Protein AF-A0A097PLH7-F1 (afdb_monomer_lite)

pLDDT: mean 79.83, std 9.9, range [35.47, 91.81]

Structure (mmCIF, N/CA/C/O backbone):
data_AF-A0A097PLH7-F1
#
_entry.id   AF-A0A097PLH7-F1
#
loop_
_atom_site.group_PDB
_atom_site.id
_atom_site.type_symbol
_atom_site.label_atom_id
_atom_site.label_alt_id
_atom_site.label_comp_id
_atom_site.label_asym_id
_atom_site.label_entity_id
_atom_site.label_seq_id
_atom_site.pdbx_PDB_ins_code
_atom_site.Cartn_x
_atom_site.Cartn_y
_atom_site.Cartn_z
_atom_site.occupancy
_atom_site.B_iso_or_equiv
_atom_site.auth_seq_id
_atom_site.auth_comp_id
_atom_site.auth_asym_id
_atom_site.auth_atom_id
_atom_site.pdbx_PDB_model_num
ATOM 1 N N . ALA A 1 1 ? 12.087 38.439 -6.011 1.00 74.00 1 ALA A N 1
ATOM 2 C CA . ALA A 1 1 ? 11.030 38.073 -6.977 1.00 74.00 1 ALA A CA 1
ATOM 3 C C . ALA A 1 1 ? 10.831 36.563 -6.961 1.00 74.00 1 ALA A C 1
ATOM 5 O O . ALA A 1 1 ? 11.821 35.843 -6.818 1.00 74.00 1 ALA A O 1
ATOM 6 N N . LEU A 1 2 ? 9.582 36.093 -7.066 1.00 80.88 2 LEU A N 1
ATOM 7 C CA . LEU A 1 2 ? 9.291 34.656 -7.112 1.00 80.88 2 LEU A CA 1
ATOM 8 C C . LEU A 1 2 ? 9.989 34.038 -8.339 1.00 80.88 2 LEU A C 1
ATOM 10 O O . LEU A 1 2 ? 10.129 34.720 -9.357 1.00 80.88 2 LEU A O 1
ATOM 14 N N . PRO A 1 3 ? 10.441 32.776 -8.267 1.00 78.38 3 PRO A N 1
ATOM 15 C CA . PRO A 1 3 ? 11.146 32.111 -9.367 1.00 78.38 3 PRO A CA 1
ATOM 16 C C . PRO A 1 3 ? 10.359 32.113 -10.690 1.00 78.38 3 PRO A C 1
ATOM 18 O O . PRO A 1 3 ? 10.973 32.142 -11.750 1.00 78.38 3 PRO A O 1
ATOM 21 N N . LEU A 1 4 ? 9.027 32.182 -10.622 1.00 81.94 4 LEU A N 1
ATOM 22 C CA . LEU A 1 4 ? 8.120 32.314 -11.768 1.00 81.94 4 LEU A CA 1
ATOM 23 C C . LEU A 1 4 ? 8.214 33.654 -12.530 1.00 81.94 4 LEU A C 1
ATOM 25 O O . LEU A 1 4 ? 7.811 33.698 -13.685 1.00 81.94 4 LEU A O 1
ATOM 29 N N . PHE A 1 5 ? 8.750 34.725 -11.929 1.00 85.81 5 PHE A N 1
ATOM 30 C CA . PHE A 1 5 ? 8.857 36.066 -12.543 1.00 85.81 5 PHE A CA 1
ATOM 31 C C . PHE A 1 5 ? 10.294 36.442 -12.934 1.00 85.81 5 PHE A C 1
ATOM 33 O O . PHE A 1 5 ? 10.622 37.622 -13.042 1.00 85.81 5 PHE A O 1
ATOM 40 N N . ARG A 1 6 ? 11.192 35.462 -13.083 1.00 83.56 6 ARG A N 1
ATOM 41 C CA . ARG A 1 6 ? 12.526 35.712 -13.644 1.00 83.56 6 ARG A CA 1
ATOM 42 C C . ARG A 1 6 ? 12.459 35.725 -15.168 1.00 83.56 6 ARG A C 1
ATOM 44 O O . ARG A 1 6 ? 11.827 34.856 -15.764 1.00 83.56 6 ARG A O 1
ATOM 51 N N . ASP A 1 7 ? 13.169 36.672 -15.775 1.00 84.50 7 ASP A N 1
ATOM 52 C CA . ASP A 1 7 ? 13.310 36.749 -17.226 1.00 84.50 7 ASP A CA 1
ATOM 53 C C . ASP A 1 7 ? 13.912 35.456 -17.789 1.00 84.50 7 ASP A C 1
ATOM 55 O O . ASP A 1 7 ? 14.880 34.901 -17.256 1.00 84.50 7 ASP A O 1
ATOM 59 N N . GLN A 1 8 ? 13.328 34.970 -18.885 1.00 80.00 8 GLN A N 1
ATOM 60 C CA . GLN A 1 8 ? 13.790 33.760 -19.558 1.00 80.00 8 GLN A CA 1
ATOM 61 C C . GLN A 1 8 ? 15.208 33.978 -20.117 1.00 80.00 8 GLN A C 1
ATOM 63 O O . GLN A 1 8 ? 15.450 34.981 -20.795 1.00 80.00 8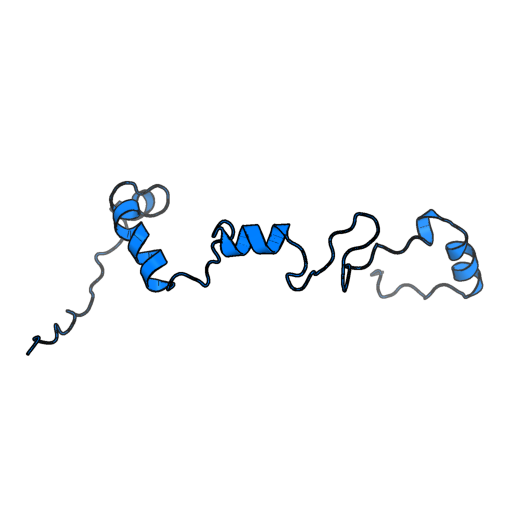 GLN A O 1
ATOM 68 N N . PRO A 1 9 ? 16.156 33.044 -19.909 1.00 82.50 9 PRO A N 1
ATOM 69 C CA . PRO A 1 9 ? 17.535 33.229 -20.348 1.00 82.50 9 PRO A CA 1
ATOM 70 C C . PRO A 1 9 ? 17.627 33.350 -21.873 1.00 82.50 9 PRO A C 1
ATOM 72 O O . PRO A 1 9 ? 16.889 32.695 -22.622 1.00 82.50 9 PRO A O 1
ATOM 75 N N . SER A 1 10 ? 18.579 34.154 -22.351 1.00 86.44 10 SER A N 1
ATOM 76 C CA . SER A 1 10 ? 18.805 34.365 -23.785 1.00 86.44 10 SER A CA 1
ATOM 77 C C . SER A 1 10 ? 19.326 33.097 -24.480 1.00 86.44 10 SER A C 1
ATOM 79 O O . SER A 1 10 ? 19.894 32.201 -23.846 1.00 86.44 10 SER A O 1
ATOM 81 N N . ARG A 1 11 ? 19.168 33.002 -25.811 1.00 83.44 11 ARG A N 1
ATOM 82 C CA . ARG A 1 11 ? 19.579 31.819 -26.602 1.00 83.44 11 ARG A CA 1
ATOM 83 C C . ARG A 1 11 ? 21.053 31.444 -26.382 1.00 83.44 11 ARG A C 1
ATOM 85 O O . ARG A 1 11 ? 21.373 30.263 -26.269 1.00 83.44 11 ARG A O 1
ATOM 92 N N . GLY A 1 12 ? 21.936 32.438 -26.256 1.00 85.56 12 GLY A N 1
ATOM 93 C CA . GLY A 1 12 ? 23.364 32.223 -25.997 1.00 85.56 12 GLY A CA 1
ATOM 94 C C . GLY A 1 12 ? 23.663 31.690 -24.592 1.00 85.56 12 GLY A C 1
ATOM 95 O O . GLY A 1 12 ? 24.550 30.855 -24.431 1.00 85.56 12 GLY A O 1
ATOM 96 N N . GLN A 1 13 ? 22.907 32.117 -23.575 1.00 83.94 13 GLN A N 1
ATOM 97 C CA . GLN A 1 13 ? 23.051 31.604 -22.208 1.00 83.94 13 GLN A CA 1
ATOM 98 C C . GLN A 1 13 ? 22.574 30.152 -22.098 1.00 83.94 13 GLN A C 1
ATOM 100 O O . GLN A 1 13 ? 23.250 29.344 -21.464 1.00 83.94 13 GLN A O 1
ATOM 105 N N . ARG A 1 14 ? 21.479 29.793 -22.786 1.00 83.31 14 ARG A N 1
ATOM 106 C CA . ARG A 1 14 ? 21.003 28.400 -22.860 1.00 83.31 14 ARG A CA 1
ATOM 107 C C . ARG A 1 14 ? 22.023 27.481 -23.530 1.00 83.31 14 ARG A C 1
ATOM 109 O O . ARG A 1 14 ? 22.293 26.394 -23.033 1.00 83.31 14 ARG A O 1
ATOM 116 N N . ALA A 1 15 ? 22.640 27.935 -24.622 1.00 85.25 15 ALA A N 1
ATOM 117 C CA . ALA A 1 15 ? 23.671 27.166 -25.318 1.00 85.25 15 ALA A CA 1
ATOM 118 C C . ALA A 1 15 ? 24.921 26.926 -24.454 1.00 85.25 15 ALA A C 1
ATOM 120 O O . ALA A 1 15 ? 25.572 25.897 -24.604 1.00 85.25 15 ALA A O 1
ATOM 121 N N . LYS A 1 16 ? 25.255 27.853 -23.545 1.00 87.12 16 LYS A N 1
ATOM 122 C CA . LYS A 1 16 ? 26.331 27.660 -22.562 1.00 87.12 16 LYS A CA 1
ATOM 123 C C . LYS A 1 16 ? 25.930 26.645 -21.492 1.00 87.12 16 LYS A C 1
ATOM 125 O O . LYS A 1 16 ? 26.683 25.714 -21.260 1.00 87.12 16 LYS A O 1
ATOM 130 N N . SER A 1 17 ? 24.725 26.750 -20.926 1.00 83.94 17 SER A N 1
ATOM 131 C CA . SER A 1 17 ? 24.266 25.806 -19.895 1.00 83.94 17 SER A CA 1
ATOM 132 C C . SER A 1 17 ? 24.088 24.368 -20.386 1.00 83.94 17 SER A C 1
ATOM 134 O O . SER A 1 17 ? 24.156 23.455 -19.576 1.00 83.94 17 SER A O 1
ATOM 136 N N . LEU A 1 18 ? 23.871 24.150 -21.689 1.00 84.00 18 LEU A N 1
ATOM 137 C CA . LEU A 1 18 ? 23.816 22.800 -22.268 1.00 84.00 18 LEU A CA 1
ATOM 138 C C . LEU A 1 18 ? 25.189 22.109 -22.328 1.00 84.00 18 LEU A C 1
ATOM 140 O O . LEU A 1 18 ? 25.241 20.889 -22.435 1.00 84.00 18 LEU A O 1
ATOM 144 N N . LYS A 1 19 ? 26.290 22.870 -22.264 1.00 86.88 19 LYS A N 1
ATOM 145 C CA . LYS A 1 19 ? 27.656 22.323 -22.291 1.00 86.88 19 LYS A CA 1
ATOM 146 C C . LYS A 1 19 ? 28.119 21.829 -20.922 1.00 86.88 19 LYS A C 1
ATOM 148 O O . LYS A 1 19 ? 29.029 21.010 -20.860 1.00 86.88 19 LYS A O 1
ATOM 153 N N . ASP A 1 20 ? 27.496 22.309 -19.849 1.00 89.38 20 ASP A N 1
ATOM 154 C CA . ASP A 1 20 ? 27.847 21.929 -18.485 1.00 89.38 20 ASP A CA 1
ATOM 155 C C . ASP A 1 20 ? 27.162 20.597 -18.134 1.00 89.38 20 ASP A C 1
ATOM 157 O O . ASP A 1 20 ? 25.931 20.561 -18.081 1.00 89.38 20 ASP A O 1
ATOM 161 N N . PRO A 1 21 ? 27.906 19.514 -17.843 1.00 87.69 21 PRO A N 1
ATOM 162 C CA . PRO A 1 21 ? 27.333 18.173 -17.682 1.00 87.69 21 PRO A CA 1
ATOM 163 C C . PRO A 1 21 ? 26.373 18.065 -16.491 1.00 87.69 21 PRO A C 1
ATOM 165 O O . PRO A 1 21 ? 25.420 17.301 -16.531 1.00 87.69 21 PRO A O 1
ATOM 168 N N . ILE A 1 22 ? 26.595 18.863 -15.445 1.00 86.75 22 ILE A N 1
ATOM 169 C CA . ILE A 1 22 ? 25.756 18.874 -14.238 1.00 86.75 22 ILE A CA 1
ATOM 170 C C . ILE A 1 22 ? 24.439 19.618 -14.491 1.00 86.75 22 ILE A C 1
ATOM 172 O O . ILE A 1 22 ? 23.390 19.228 -13.992 1.00 86.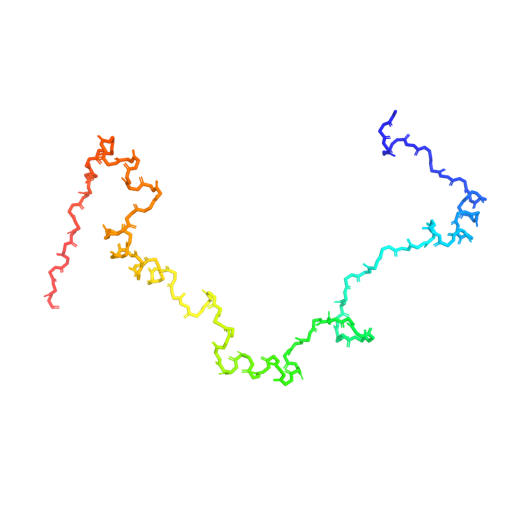75 22 ILE A O 1
ATOM 176 N N . LYS A 1 23 ? 24.480 20.712 -15.260 1.00 86.06 23 LYS A N 1
ATOM 177 C CA . LYS A 1 23 ? 23.316 21.580 -15.492 1.00 86.06 23 LYS A CA 1
ATOM 178 C C . LYS A 1 23 ? 22.444 21.093 -16.648 1.00 86.06 23 LYS A C 1
ATOM 180 O O . LYS A 1 23 ? 21.262 21.422 -16.693 1.00 86.06 23 LYS A O 1
ATOM 185 N N . SER A 1 24 ? 23.027 20.346 -17.582 1.00 85.94 24 SER A N 1
ATOM 186 C CA . SER A 1 24 ? 22.324 19.746 -18.715 1.00 85.94 24 SER A CA 1
ATOM 187 C C . SER A 1 24 ? 21.726 18.372 -18.404 1.00 85.94 24 SER A C 1
ATOM 189 O O . SER A 1 24 ? 20.905 17.894 -19.187 1.00 85.94 24 SER A O 1
ATOM 191 N N . GLN A 1 25 ? 22.085 17.754 -17.273 1.00 88.12 25 GLN A N 1
ATOM 192 C CA . GLN A 1 25 ? 21.515 16.480 -16.849 1.00 88.12 25 GLN A CA 1
ATOM 193 C C . GLN A 1 25 ? 20.028 16.647 -16.509 1.00 88.12 25 GLN A C 1
ATOM 195 O O . GLN A 1 25 ? 19.659 17.282 -15.520 1.00 88.12 25 GLN A O 1
ATOM 200 N N . SER A 1 26 ? 19.159 16.067 -17.337 1.00 83.62 26 SER A N 1
ATOM 201 C CA . SER A 1 26 ? 17.736 15.952 -17.026 1.00 83.62 26 SER A CA 1
ATOM 202 C C . SER A 1 26 ? 17.516 14.871 -15.968 1.00 83.62 26 SER A C 1
ATOM 204 O O . SER A 1 26 ? 18.193 13.841 -16.024 1.00 83.62 26 SER A O 1
ATOM 206 N N . PRO A 1 27 ? 16.560 15.052 -15.040 1.00 88.25 27 PRO A N 1
ATOM 207 C CA . PRO A 1 27 ? 16.168 13.979 -14.142 1.00 88.25 27 PRO A CA 1
ATOM 208 C C . PRO A 1 27 ? 15.663 12.786 -14.952 1.00 88.25 27 PRO A C 1
ATOM 210 O O . PRO A 1 27 ? 15.019 12.948 -15.993 1.00 88.25 27 PRO A O 1
ATOM 213 N N . ASP A 1 28 ? 15.958 11.590 -14.456 1.00 82.75 28 ASP A N 1
ATOM 214 C CA . ASP A 1 28 ? 15.522 10.365 -15.100 1.00 82.75 28 ASP A CA 1
ATOM 215 C C . ASP A 1 28 ? 13.995 10.296 -15.165 1.00 82.75 28 ASP A C 1
ATOM 217 O O . ASP A 1 28 ? 13.291 10.462 -14.167 1.00 82.75 28 ASP A O 1
ATOM 221 N N . LEU A 1 29 ? 13.489 9.998 -16.356 1.00 82.56 29 LEU A N 1
ATOM 222 C CA . LEU A 1 29 ? 12.062 9.835 -16.588 1.00 82.56 29 LEU A CA 1
ATOM 223 C C . LEU A 1 29 ? 11.557 8.531 -15.940 1.00 82.56 29 LEU A C 1
ATOM 225 O O . LEU A 1 29 ? 12.306 7.545 -15.843 1.00 82.56 29 LEU A O 1
ATOM 229 N N . PRO A 1 30 ? 10.278 8.485 -15.521 1.00 83.06 30 PRO A N 1
ATOM 230 C CA . PRO A 1 30 ? 9.660 7.235 -15.101 1.00 83.06 30 PRO A CA 1
ATOM 231 C C . PRO A 1 30 ? 9.695 6.232 -16.262 1.00 83.06 30 PRO A C 1
ATOM 233 O O . PRO A 1 30 ? 9.395 6.572 -17.408 1.00 83.06 30 PRO A O 1
ATOM 236 N N . VAL A 1 31 ? 10.086 4.988 -15.974 1.00 80.94 31 VAL A N 1
ATOM 237 C CA . VAL A 1 31 ? 10.209 3.943 -16.999 1.00 80.94 31 VAL A CA 1
ATOM 238 C C . VAL A 1 31 ? 8.815 3.522 -17.447 1.00 80.94 31 VAL A C 1
ATOM 240 O O . VAL A 1 31 ? 8.054 2.932 -16.682 1.00 80.94 31 VAL A O 1
ATOM 243 N N . THR A 1 32 ? 8.490 3.813 -18.702 1.00 76.06 32 THR A N 1
ATOM 244 C CA . THR A 1 32 ? 7.249 3.373 -19.339 1.00 76.06 32 THR A CA 1
ATOM 245 C C . THR A 1 32 ? 7.573 2.205 -20.272 1.00 76.06 32 THR A C 1
ATOM 247 O O . THR A 1 32 ? 8.402 2.325 -21.169 1.00 76.06 32 THR A O 1
ATOM 250 N N . GLY A 1 33 ? 6.966 1.040 -20.022 1.00 78.44 33 GLY A N 1
ATOM 251 C CA . GLY A 1 33 ? 7.229 -0.194 -20.775 1.00 78.44 33 GLY A CA 1
ATOM 252 C C . GLY A 1 33 ? 8.135 -1.210 -20.059 1.00 78.44 33 GLY A C 1
ATOM 253 O O . GLY A 1 33 ? 8.386 -1.075 -18.856 1.00 78.44 33 GLY A O 1
ATOM 254 N N . PRO A 1 34 ? 8.585 -2.264 -20.773 1.00 77.62 34 PRO A N 1
ATOM 255 C CA . PRO A 1 34 ? 9.422 -3.320 -20.211 1.00 77.62 34 PRO A CA 1
ATOM 256 C C . PRO A 1 34 ? 10.753 -2.748 -19.712 1.00 77.62 34 PRO A C 1
ATOM 258 O O . PRO A 1 34 ? 11.399 -1.969 -20.410 1.00 77.62 34 PRO A O 1
ATOM 261 N N . GLY A 1 35 ? 11.159 -3.118 -18.497 1.00 78.25 35 GLY A N 1
ATOM 262 C CA . GLY A 1 35 ? 12.409 -2.638 -17.908 1.00 78.25 35 GLY A CA 1
ATOM 263 C C . GLY A 1 35 ? 13.632 -3.057 -18.726 1.00 78.25 35 GLY A C 1
ATOM 264 O O . GLY A 1 35 ? 13.732 -4.214 -19.129 1.00 78.25 35 GLY A O 1
ATOM 265 N N . PHE A 1 36 ? 14.566 -2.133 -18.954 1.00 77.19 36 PHE A N 1
ATOM 266 C CA . PHE A 1 36 ? 15.834 -2.384 -19.644 1.00 77.19 36 PHE A CA 1
ATOM 267 C C . PHE A 1 36 ? 16.991 -1.728 -18.876 1.00 77.19 36 PHE A C 1
ATOM 269 O O . PHE A 1 36 ? 16.808 -0.691 -18.236 1.00 77.19 36 PHE A O 1
ATOM 276 N N . GLY A 1 37 ? 18.181 -2.336 -18.915 1.00 80.38 37 GLY A N 1
ATOM 277 C CA . GLY A 1 37 ? 19.393 -1.765 -18.309 1.00 80.38 37 GLY A CA 1
ATOM 278 C C . GLY A 1 37 ? 19.394 -1.710 -16.774 1.00 80.38 37 GLY A C 1
ATOM 279 O O . GLY A 1 37 ? 19.921 -0.763 -16.203 1.00 80.38 37 GLY A O 1
ATOM 280 N N . GLY A 1 38 ? 18.776 -2.686 -16.098 1.00 76.50 38 GLY A N 1
ATOM 281 C CA . GLY A 1 38 ? 18.734 -2.758 -14.627 1.00 76.50 38 GLY A CA 1
ATOM 282 C C . GLY A 1 38 ? 17.632 -1.920 -13.970 1.00 76.50 38 GLY A C 1
ATOM 283 O O . GLY A 1 38 ? 17.485 -1.945 -12.751 1.00 76.50 38 GLY A O 1
ATOM 284 N N . ARG A 1 39 ? 16.820 -1.208 -14.759 1.00 78.62 39 ARG A N 1
ATOM 285 C CA . ARG A 1 39 ? 15.639 -0.490 -14.269 1.00 78.62 39 ARG A CA 1
ATOM 286 C C . ARG A 1 39 ? 14.415 -1.399 -14.345 1.00 78.62 39 ARG A C 1
ATOM 288 O O . ARG A 1 39 ? 14.133 -1.964 -15.401 1.00 78.62 39 ARG A O 1
ATOM 295 N N . PHE A 1 40 ? 13.661 -1.503 -13.253 1.00 70.44 40 PHE A N 1
ATOM 296 C CA . PHE A 1 40 ? 12.380 -2.208 -13.247 1.00 70.44 40 PHE A CA 1
ATOM 297 C C . PHE A 1 40 ? 11.328 -1.361 -13.970 1.00 70.44 40 PHE A C 1
ATOM 299 O O . PHE A 1 40 ? 11.000 -0.257 -13.542 1.00 70.44 40 PHE A O 1
ATOM 306 N N . GLY A 1 41 ? 10.839 -1.862 -15.101 1.00 74.62 41 GLY A N 1
ATOM 307 C CA . GLY A 1 41 ? 9.740 -1.251 -15.843 1.00 74.62 41 GLY A CA 1
ATOM 308 C C . GLY A 1 41 ? 8.393 -1.861 -15.468 1.00 74.62 41 GLY A C 1
ATOM 309 O O . GLY A 1 41 ? 8.319 -2.876 -14.770 1.00 74.62 41 GLY A O 1
ATOM 310 N N . SER A 1 42 ? 7.315 -1.266 -15.972 1.00 69.25 42 SER A N 1
ATOM 311 C CA . SER A 1 42 ? 5.968 -1.817 -15.829 1.00 69.25 42 SER A CA 1
ATOM 312 C C . SER A 1 42 ? 5.831 -3.049 -16.725 1.00 69.25 42 SER A C 1
ATOM 314 O O . SER A 1 42 ? 5.545 -2.957 -17.921 1.00 69.25 42 SER A O 1
ATOM 316 N N . THR A 1 43 ? 6.092 -4.226 -16.158 1.00 64.81 43 THR A N 1
ATOM 317 C CA . THR A 1 43 ? 5.834 -5.496 -16.839 1.00 64.81 43 THR A CA 1
ATOM 318 C C . THR A 1 43 ? 4.386 -5.885 -16.577 1.00 64.81 43 THR A C 1
ATOM 320 O O . THR A 1 43 ? 3.960 -6.021 -15.433 1.00 64.81 43 THR A O 1
ATOM 323 N N . LYS A 1 44 ? 3.597 -6.051 -17.641 1.00 64.06 44 LYS A N 1
ATOM 324 C CA . LYS A 1 44 ? 2.202 -6.519 -17.569 1.00 64.06 44 LYS A CA 1
ATOM 325 C C . LYS A 1 44 ? 2.143 -8.026 -17.255 1.00 64.06 44 LYS A C 1
ATOM 327 O O . LYS A 1 44 ? 1.518 -8.783 -17.984 1.00 64.06 44 LYS A O 1
ATOM 332 N N . GLY A 1 45 ? 2.865 -8.475 -16.225 1.00 62.97 45 GLY A N 1
ATOM 333 C CA . GLY A 1 45 ? 2.902 -9.872 -15.783 1.00 62.97 45 GLY A CA 1
ATOM 334 C C . GLY A 1 45 ? 3.789 -10.822 -16.599 1.00 62.97 45 GLY A C 1
ATOM 335 O O . GLY A 1 45 ? 3.702 -12.024 -16.396 1.00 62.97 45 GLY A O 1
ATOM 336 N N . SER A 1 46 ? 4.652 -10.332 -17.498 1.00 68.75 46 SER A N 1
ATOM 337 C CA . SER A 1 46 ? 5.503 -11.200 -18.338 1.00 68.75 46 SER A CA 1
ATOM 338 C C . SER A 1 46 ? 6.729 -11.787 -17.625 1.00 68.75 46 SER A C 1
ATOM 340 O O . SER A 1 46 ? 7.442 -12.599 -18.209 1.00 68.75 46 SER A O 1
ATOM 342 N N . LEU A 1 47 ? 7.033 -11.349 -16.399 1.00 77.00 47 LEU A N 1
ATOM 343 C CA . LEU A 1 47 ? 8.144 -11.890 -15.616 1.00 77.00 47 LEU A CA 1
ATOM 344 C C . LEU A 1 47 ? 7.663 -13.094 -14.807 1.00 77.00 47 LEU A C 1
ATOM 346 O O . LEU A 1 47 ? 6.729 -12.978 -14.014 1.00 77.00 47 LEU A O 1
ATOM 350 N N . LEU A 1 48 ? 8.358 -14.223 -14.959 1.00 77.75 48 LEU A N 1
ATOM 351 C CA . LEU A 1 48 ? 8.073 -15.474 -14.248 1.00 77.75 48 LEU A CA 1
ATOM 352 C C . LEU A 1 48 ? 8.039 -15.266 -12.724 1.00 77.75 48 LEU A C 1
ATOM 354 O O . LEU A 1 48 ? 7.188 -15.818 -12.037 1.00 77.75 48 LEU A O 1
ATOM 358 N N . THR A 1 49 ? 8.904 -14.398 -12.193 1.00 74.75 49 THR A N 1
ATOM 359 C CA . THR A 1 49 ? 8.932 -14.047 -10.765 1.00 74.75 49 THR A CA 1
ATOM 360 C C . THR A 1 49 ? 7.641 -13.382 -10.286 1.00 74.75 49 THR A C 1
ATOM 362 O O . THR A 1 49 ? 7.150 -13.736 -9.220 1.00 74.75 49 THR A O 1
ATOM 365 N N . LEU A 1 50 ? 7.058 -12.463 -11.067 1.00 75.56 50 LEU A N 1
ATOM 366 C CA . LEU A 1 50 ? 5.760 -11.864 -10.737 1.00 75.56 50 LEU A CA 1
ATOM 367 C C . LEU A 1 50 ? 4.627 -12.888 -10.838 1.00 75.56 50 LEU A C 1
ATOM 369 O O . LEU A 1 50 ? 3.724 -12.865 -10.008 1.00 75.56 50 LEU A O 1
ATOM 373 N N . TYR A 1 51 ? 4.679 -13.777 -11.832 1.00 76.75 51 TYR A N 1
ATOM 374 C CA . TYR A 1 51 ? 3.697 -14.848 -12.000 1.00 76.75 51 TYR A CA 1
ATOM 375 C C . TYR A 1 51 ? 3.697 -15.805 -10.800 1.00 76.75 51 TYR A C 1
ATOM 377 O O . TYR A 1 51 ? 2.652 -15.996 -10.192 1.00 76.75 51 TYR A O 1
ATOM 385 N N . LEU A 1 52 ? 4.867 -16.294 -10.371 1.00 81.50 52 LEU A N 1
ATOM 386 C CA . LEU A 1 52 ? 4.996 -17.141 -9.178 1.00 81.50 52 LEU A CA 1
ATOM 387 C C . LEU A 1 52 ? 4.547 -16.434 -7.898 1.00 81.50 52 LEU A C 1
ATOM 389 O O . LEU A 1 52 ? 3.942 -17.054 -7.033 1.00 81.50 52 LEU A O 1
ATOM 393 N N . LEU A 1 53 ? 4.841 -15.141 -7.759 1.00 79.56 53 LEU A N 1
ATOM 394 C CA . LEU A 1 53 ? 4.450 -14.368 -6.582 1.00 79.56 53 LEU A CA 1
ATOM 395 C C . LEU A 1 53 ? 2.927 -14.140 -6.526 1.00 79.56 53 LEU A C 1
ATOM 397 O O . LEU A 1 53 ? 2.341 -14.136 -5.443 1.00 79.56 53 LEU A O 1
ATOM 401 N N . LYS A 1 54 ? 2.295 -13.981 -7.697 1.00 75.56 54 LYS A N 1
ATOM 402 C CA . LYS A 1 54 ? 0.842 -13.859 -7.848 1.00 75.56 54 LYS A CA 1
ATOM 403 C C . LYS A 1 54 ? 0.134 -15.201 -7.638 1.00 75.56 54 LYS A C 1
ATOM 405 O O . LYS A 1 54 ? -0.807 -15.260 -6.861 1.00 75.56 54 LYS A O 1
ATOM 410 N N . GLU A 1 55 ? 0.579 -16.270 -8.296 1.00 74.81 55 GLU A N 1
ATOM 411 C CA . GLU A 1 55 ? -0.021 -17.605 -8.153 1.00 74.81 55 GLU A CA 1
ATOM 412 C C . GLU A 1 55 ? 0.257 -18.242 -6.795 1.00 74.81 55 GLU A C 1
ATOM 414 O O . GLU A 1 55 ? -0.613 -18.889 -6.223 1.00 74.81 55 GLU A O 1
ATOM 419 N N . GLY A 1 56 ? 1.448 -18.021 -6.242 1.00 75.62 56 GLY A N 1
ATOM 420 C CA . GLY A 1 56 ? 1.810 -18.484 -4.908 1.00 75.62 56 GLY A CA 1
ATOM 421 C C . GLY A 1 56 ? 1.123 -17.710 -3.780 1.00 75.62 56 GLY A C 1
ATOM 422 O O . GLY A 1 56 ? 1.448 -17.944 -2.618 1.00 75.62 56 GLY A O 1
ATOM 423 N N . GLY A 1 57 ? 0.229 -16.762 -4.094 1.00 69.19 57 GLY A N 1
ATOM 424 C CA . GLY A 1 57 ? -0.528 -15.989 -3.106 1.00 69.19 57 GLY A CA 1
ATOM 425 C C . GLY A 1 57 ? 0.348 -15.154 -2.169 1.00 69.19 57 GLY A C 1
ATOM 426 O O . GLY A 1 57 ? -0.081 -14.796 -1.072 1.00 69.19 57 GLY A O 1
ATOM 427 N N . LEU A 1 58 ? 1.593 -14.870 -2.566 1.00 70.25 58 LEU A N 1
ATOM 428 C CA . LEU A 1 58 ? 2.516 -14.051 -1.783 1.00 70.25 58 LEU A CA 1
ATOM 429 C C . LEU A 1 58 ? 2.194 -12.561 -1.930 1.00 70.25 58 LEU A C 1
ATOM 431 O O . LEU A 1 58 ? 2.438 -11.789 -1.005 1.00 70.25 58 LEU A O 1
ATOM 435 N N . ILE A 1 59 ? 1.612 -12.153 -3.063 1.00 67.81 59 ILE A N 1
ATOM 436 C CA . ILE A 1 59 ? 0.904 -10.874 -3.162 1.00 67.81 59 ILE A CA 1
ATOM 437 C C . ILE A 1 59 ? -0.561 -11.140 -2.826 1.00 67.81 59 ILE A C 1
ATOM 439 O O . ILE A 1 59 ? -1.360 -11.392 -3.721 1.00 67.81 59 ILE A O 1
ATOM 443 N N . LYS A 1 60 ? -0.911 -11.063 -1.541 1.00 64.88 60 LYS A N 1
ATOM 444 C CA . LYS A 1 60 ? -2.311 -10.891 -1.144 1.00 64.88 60 LYS A CA 1
ATOM 445 C C . LYS A 1 60 ? -2.668 -9.438 -1.370 1.00 64.88 60 LYS A C 1
ATOM 447 O O . LYS A 1 60 ? -2.135 -8.552 -0.696 1.00 64.88 60 LYS A O 1
ATOM 452 N N . THR A 1 61 ? -3.506 -9.175 -2.361 1.00 67.75 61 THR A N 1
ATOM 453 C CA . THR A 1 61 ? -4.021 -7.822 -2.542 1.00 67.75 61 THR A CA 1
ATOM 454 C C . THR A 1 61 ? -5.180 -7.581 -1.584 1.00 67.75 61 THR A C 1
ATOM 456 O O . THR A 1 61 ? -5.987 -8.464 -1.321 1.00 67.75 61 THR A O 1
ATOM 459 N N . TRP A 1 62 ? -5.314 -6.349 -1.100 1.00 65.38 62 TRP A N 1
ATOM 460 C CA . TRP A 1 62 ? -6.479 -5.897 -0.328 1.00 65.38 62 TRP A CA 1
ATOM 461 C C . TRP A 1 62 ? -7.798 -5.968 -1.121 1.00 65.38 62 TRP A C 1
ATOM 463 O O . TRP A 1 62 ? -8.850 -5.672 -0.574 1.00 65.38 62 TRP A O 1
ATOM 473 N N . MET A 1 63 ? -7.738 -6.328 -2.408 1.00 69.12 63 MET A N 1
ATOM 474 C CA . MET A 1 63 ? -8.895 -6.529 -3.277 1.00 69.12 63 MET A CA 1
ATOM 475 C C . MET A 1 63 ? -9.482 -7.942 -3.206 1.00 69.12 63 MET A C 1
ATOM 477 O O . MET A 1 63 ? -10.561 -8.162 -3.743 1.00 69.12 63 MET A O 1
ATOM 481 N N . GLU A 1 64 ? -8.779 -8.898 -2.595 1.00 75.31 64 GLU A N 1
ATOM 482 C CA . GLU A 1 64 ? -9.258 -10.281 -2.456 1.00 75.31 64 GLU A CA 1
ATOM 483 C C . GLU A 1 64 ? -10.192 -10.472 -1.260 1.00 75.31 64 GLU A C 1
ATOM 485 O O . GLU A 1 64 ? -10.950 -11.437 -1.233 1.00 75.31 64 GLU A O 1
ATOM 490 N N . GLU A 1 65 ? -10.138 -9.579 -0.271 1.00 78.75 65 GLU A N 1
ATOM 491 C CA . GLU A 1 65 ? -10.984 -9.657 0.916 1.00 78.75 65 GLU A CA 1
ATOM 492 C C . GLU A 1 65 ? -12.078 -8.593 0.871 1.00 78.75 65 GLU A C 1
ATOM 494 O O . GLU A 1 65 ? -11.811 -7.424 0.575 1.00 78.75 65 GLU A O 1
ATOM 499 N N . ASP A 1 66 ? -13.301 -8.983 1.231 1.00 87.94 66 ASP A N 1
ATOM 500 C CA . ASP A 1 66 ? -14.381 -8.024 1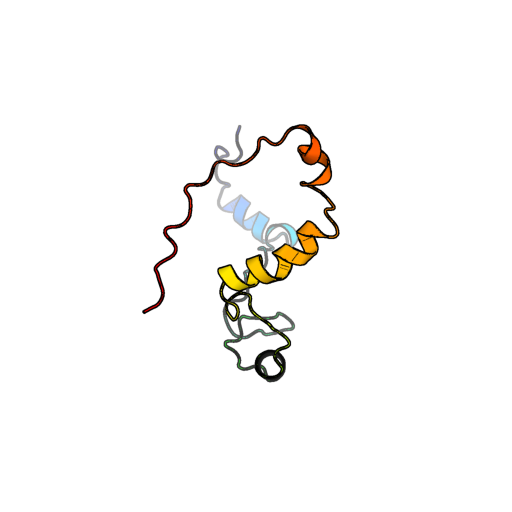.405 1.00 87.94 66 ASP A CA 1
ATOM 501 C C . ASP A 1 66 ? -14.028 -7.054 2.546 1.00 87.94 66 ASP A C 1
ATOM 503 O O . ASP A 1 66 ? -13.662 -7.482 3.650 1.00 87.94 66 ASP A O 1
ATOM 507 N N . PRO A 1 67 ? -14.162 -5.730 2.337 1.00 87.69 67 PRO A N 1
ATOM 508 C CA . PRO A 1 67 ? -13.690 -4.735 3.298 1.00 87.69 67 PRO A CA 1
ATOM 509 C C . PRO A 1 67 ? -14.412 -4.847 4.645 1.00 87.69 67 PRO A C 1
ATOM 511 O O . PRO A 1 67 ? -13.828 -4.581 5.695 1.00 87.69 67 PRO A O 1
ATOM 514 N N . ARG A 1 68 ? -15.679 -5.282 4.628 1.00 89.00 68 ARG A N 1
ATOM 515 C CA . ARG A 1 68 ? -16.466 -5.529 5.839 1.00 89.00 68 ARG A CA 1
ATOM 516 C C . ARG A 1 68 ? -15.873 -6.670 6.660 1.00 89.00 68 ARG A C 1
ATOM 518 O O . ARG A 1 68 ? -15.684 -6.518 7.863 1.00 89.00 68 ARG A O 1
ATOM 525 N N . GLU A 1 69 ? -15.573 -7.794 6.020 1.00 86.38 69 GLU A N 1
ATOM 526 C CA . GLU A 1 69 ? -15.025 -8.967 6.699 1.00 86.38 69 GLU A CA 1
ATOM 527 C C . GLU A 1 69 ? -13.633 -8.684 7.253 1.00 86.38 69 GLU A C 1
ATOM 529 O O . GLU A 1 69 ? -13.338 -9.057 8.386 1.00 86.38 69 GLU A O 1
ATOM 534 N N . ALA A 1 70 ? -12.802 -7.963 6.495 1.00 87.12 70 ALA A N 1
ATOM 535 C CA . ALA A 1 70 ? -11.478 -7.550 6.941 1.00 87.12 70 ALA A CA 1
ATOM 536 C C . ALA A 1 70 ? -11.540 -6.754 8.255 1.00 87.12 70 ALA A C 1
ATOM 538 O O . ALA A 1 70 ? -10.753 -7.013 9.161 1.00 87.12 70 ALA A O 1
ATOM 539 N N . ILE A 1 71 ? -12.502 -5.835 8.398 1.00 87.06 71 ILE A N 1
ATOM 540 C CA . ILE A 1 71 ? -12.704 -5.075 9.642 1.00 87.06 71 ILE A CA 1
ATOM 541 C C . ILE A 1 71 ? -13.226 -5.983 10.764 1.00 87.06 71 ILE A C 1
ATOM 543 O O . ILE A 1 71 ? -12.717 -5.928 11.884 1.00 87.06 71 ILE A O 1
ATOM 547 N N . LEU A 1 72 ? -14.206 -6.845 10.472 1.00 89.94 72 LEU A N 1
ATOM 548 C CA . LEU A 1 72 ? -14.813 -7.729 11.472 1.00 89.94 72 LEU A CA 1
ATOM 549 C C . LEU A 1 72 ? -13.821 -8.744 12.056 1.00 89.94 72 LEU A C 1
ATOM 551 O O . LEU A 1 72 ? -13.872 -9.008 13.254 1.00 89.94 72 LEU A O 1
ATOM 555 N N . LYS A 1 73 ? -12.861 -9.244 11.264 1.00 90.12 73 LYS A N 1
ATOM 556 C CA . LYS A 1 73 ? -11.794 -10.154 11.735 1.00 90.12 73 LYS A CA 1
ATOM 557 C C . LYS A 1 73 ? -11.003 -9.593 12.921 1.00 90.12 73 LYS A C 1
ATOM 559 O O . LYS A 1 73 ? -10.525 -10.355 13.758 1.00 90.12 73 LYS A O 1
ATOM 564 N N . TYR A 1 74 ? -10.848 -8.271 12.994 1.00 89.56 74 TYR A N 1
ATOM 565 C CA . TYR A 1 74 ? -10.077 -7.609 14.047 1.00 89.56 74 TYR A CA 1
ATOM 566 C C . TYR A 1 74 ? -10.929 -7.102 15.215 1.00 89.56 74 TYR A C 1
ATOM 568 O O . TYR A 1 74 ? -10.354 -6.618 16.191 1.00 89.56 74 TYR A O 1
ATOM 576 N N . ALA A 1 75 ? -12.260 -7.234 15.165 1.00 89.06 75 ALA A N 1
ATOM 577 C CA . ALA A 1 75 ? -13.151 -6.770 16.231 1.00 89.06 75 ALA A CA 1
ATOM 578 C C . ALA A 1 75 ? -12.830 -7.444 17.577 1.00 89.06 75 ALA A C 1
ATOM 580 O O . ALA A 1 75 ? -12.625 -6.762 18.582 1.00 89.06 75 ALA A O 1
ATOM 581 N N . ASP A 1 76 ? -12.661 -8.769 17.575 1.00 87.31 76 ASP A N 1
ATOM 582 C CA . ASP A 1 76 ? -12.334 -9.541 18.782 1.00 87.31 76 ASP A CA 1
ATOM 583 C C . ASP A 1 76 ? -10.954 -9.191 19.351 1.00 87.31 76 ASP A C 1
ATOM 585 O O . ASP A 1 76 ? -10.753 -9.174 20.565 1.00 87.31 76 ASP A O 1
ATOM 589 N N . VAL A 1 77 ? -9.985 -8.919 18.473 1.00 89.19 77 VAL A N 1
ATOM 590 C CA . VAL A 1 77 ? -8.616 -8.553 18.866 1.00 89.19 77 VAL A CA 1
ATOM 591 C C . VAL A 1 77 ? -8.602 -7.161 19.492 1.00 89.19 77 VAL A C 1
ATOM 593 O O . VAL A 1 77 ? -7.957 -6.954 20.518 1.00 89.19 77 VAL A O 1
ATOM 596 N N . ALA A 1 78 ? -9.342 -6.221 18.904 1.00 86.94 78 ALA A N 1
ATOM 597 C CA . ALA A 1 78 ? -9.472 -4.864 19.418 1.00 86.94 78 ALA A CA 1
ATOM 598 C C . ALA A 1 78 ? -10.185 -4.821 20.778 1.00 86.94 78 ALA A C 1
ATOM 600 O O . ALA A 1 78 ? -9.824 -3.995 21.615 1.00 86.94 78 ALA A O 1
ATOM 601 N N . ALA A 1 79 ? -11.154 -5.714 21.008 1.00 85.25 79 ALA A N 1
ATOM 602 C CA . ALA A 1 79 ? -11.849 -5.833 22.287 1.00 85.25 79 ALA A CA 1
ATOM 603 C C . ALA A 1 79 ? -10.959 -6.422 23.395 1.00 85.25 79 ALA A C 1
ATOM 605 O O . ALA A 1 79 ? -11.037 -5.980 24.538 1.00 85.25 79 ALA A O 1
ATOM 606 N N . LYS A 1 80 ? -10.115 -7.411 23.068 1.00 89.44 80 LYS A N 1
ATOM 607 C CA . LYS A 1 80 ? -9.264 -8.098 24.054 1.00 89.44 80 LYS A CA 1
ATOM 608 C C . L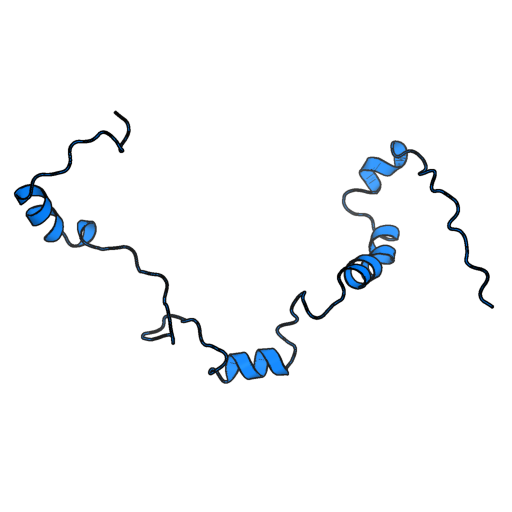YS A 1 80 ? -8.036 -7.279 24.456 1.00 89.44 80 LYS A C 1
ATOM 610 O O . LYS A 1 80 ? -7.778 -7.158 25.647 1.00 89.44 80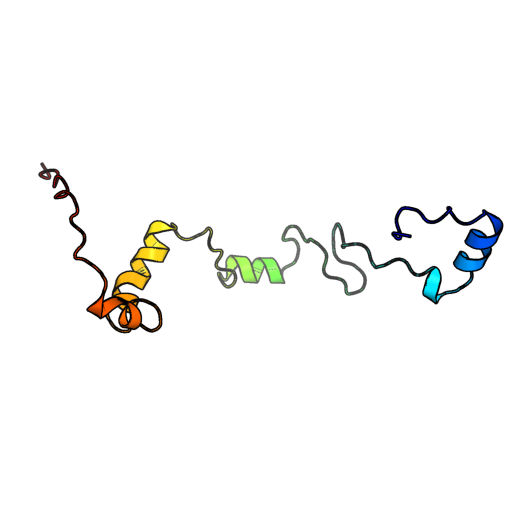 LYS A O 1
ATOM 615 N N . ASP A 1 81 ? -7.322 -6.697 23.488 1.00 89.56 81 ASP A N 1
ATOM 616 C CA . ASP A 1 81 ? -6.066 -5.968 23.729 1.00 89.56 81 ASP A CA 1
ATOM 617 C C . ASP A 1 81 ? -6.081 -4.561 23.095 1.00 89.56 81 ASP A C 1
ATOM 619 O O . ASP A 1 81 ? -5.414 -4.307 22.078 1.00 89.56 81 ASP A O 1
ATOM 623 N N . PRO A 1 82 ? -6.823 -3.601 23.673 1.00 87.69 82 PRO A N 1
ATOM 624 C CA . PRO A 1 82 ? -6.930 -2.264 23.110 1.00 87.69 82 PRO A CA 1
ATOM 625 C C . PRO A 1 82 ? -5.666 -1.431 23.384 1.00 87.69 82 PRO A C 1
ATOM 627 O O . PRO A 1 82 ? -5.366 -1.065 24.517 1.00 87.69 82 PRO A O 1
ATOM 630 N N . LYS A 1 83 ? -4.916 -1.089 22.327 1.00 85.38 83 LYS A N 1
ATOM 631 C CA . LYS A 1 83 ? -3.608 -0.409 22.462 1.00 85.38 83 LYS A CA 1
ATOM 632 C C . LYS A 1 83 ? -3.648 1.118 22.424 1.00 85.38 83 LYS A C 1
ATOM 634 O O . LYS A 1 83 ? -2.819 1.750 23.066 1.00 85.38 83 LYS A O 1
ATOM 639 N N . PHE A 1 84 ? -4.552 1.710 21.641 1.00 84.12 84 PHE A N 1
ATOM 640 C CA . PHE A 1 84 ? -4.482 3.144 21.314 1.00 84.12 84 PHE A CA 1
ATOM 641 C C . PHE A 1 84 ? -5.732 3.926 21.721 1.00 84.12 84 PHE A C 1
ATOM 643 O O . PHE A 1 84 ? -5.627 4.907 22.446 1.00 84.12 84 PHE A O 1
ATOM 650 N N . ILE A 1 85 ? -6.910 3.506 21.250 1.00 84.00 85 ILE A N 1
ATOM 651 C CA . ILE A 1 85 ? -8.133 4.323 21.329 1.00 84.00 85 ILE A CA 1
ATOM 652 C C . ILE A 1 85 ? -8.981 3.938 22.543 1.00 84.00 85 ILE A C 1
ATOM 654 O O . ILE A 1 85 ? -9.288 4.789 23.371 1.00 84.00 85 ILE A O 1
ATOM 658 N N . ALA A 1 86 ? -9.309 2.652 22.689 1.00 85.88 86 ALA A N 1
ATOM 659 C CA . ALA A 1 86 ? -10.173 2.192 23.773 1.00 85.88 86 ALA A CA 1
ATOM 660 C C . ALA A 1 86 ? -9.677 2.538 25.197 1.00 85.88 86 ALA A C 1
ATOM 662 O O . ALA A 1 86 ? -10.517 2.957 25.985 1.00 85.88 86 ALA A O 1
ATOM 663 N N . PRO A 1 87 ? -8.373 2.469 25.560 1.00 88.81 87 PRO A N 1
ATOM 664 C CA . PRO A 1 87 ? -7.964 2.843 26.917 1.00 88.81 87 PRO A CA 1
ATOM 665 C C . PRO A 1 87 ? -8.122 4.345 27.188 1.00 88.81 87 PRO A C 1
ATOM 667 O O . PRO A 1 87 ? -8.439 4.730 28.306 1.00 88.81 87 PRO A O 1
ATOM 670 N N . ALA A 1 88 ? -7.924 5.198 26.178 1.00 88.75 88 ALA A N 1
ATOM 671 C CA . ALA A 1 88 ? -8.002 6.649 26.337 1.00 88.75 88 ALA A CA 1
ATOM 672 C C . ALA A 1 88 ? -9.446 7.144 26.513 1.00 88.75 88 ALA A C 1
ATOM 674 O O . ALA A 1 88 ? -9.686 8.122 27.218 1.00 88.75 88 ALA A O 1
ATOM 675 N N . TYR A 1 89 ? -10.402 6.469 25.875 1.00 87.75 89 TYR A N 1
ATOM 676 C CA . TYR A 1 89 ? -11.812 6.857 25.889 1.00 87.75 89 TYR A CA 1
ATOM 677 C C . TYR A 1 89 ? -12.685 5.993 26.805 1.00 87.75 89 TYR A C 1
ATOM 679 O O . TYR A 1 89 ? -13.877 6.261 26.912 1.00 87.75 89 TYR A O 1
ATOM 687 N N . ALA A 1 90 ? -12.108 5.020 27.519 1.00 86.12 90 ALA A N 1
ATOM 688 C CA . ALA A 1 90 ? -12.840 4.117 28.408 1.00 86.12 90 ALA A CA 1
ATOM 689 C C . ALA A 1 90 ? -13.709 4.847 29.449 1.00 86.12 90 ALA A C 1
ATOM 691 O O . ALA A 1 90 ? -14.809 4.400 29.750 1.00 86.12 90 ALA A O 1
ATOM 692 N N . GLU A 1 91 ? -13.232 5.975 29.981 1.00 87.81 91 GLU A N 1
ATOM 693 C CA . GLU A 1 91 ? -13.939 6.736 31.022 1.00 87.81 91 GLU A CA 1
ATOM 694 C C . GLU A 1 91 ? -14.889 7.806 30.467 1.00 87.81 91 GLU A C 1
ATOM 696 O O . GLU A 1 91 ? -15.794 8.257 31.163 1.00 87.81 91 GLU A O 1
ATOM 701 N N . THR A 1 92 ? -14.665 8.262 29.232 1.00 91.81 92 THR A N 1
ATOM 702 C CA . THR A 1 92 ? -15.323 9.462 28.684 1.00 91.81 92 THR A CA 1
ATOM 703 C C . THR A 1 92 ? -16.313 9.158 27.567 1.00 91.81 92 THR A C 1
ATOM 705 O O . THR A 1 92 ? -17.082 10.040 27.182 1.00 91.81 92 THR A O 1
ATOM 708 N N . GLN A 1 93 ? -16.309 7.934 27.035 1.00 89.38 93 GLN A N 1
ATOM 709 C CA . GLN A 1 93 ? -17.188 7.544 25.944 1.00 89.38 93 GLN A CA 1
ATOM 710 C C . GLN A 1 93 ? -18.612 7.275 26.461 1.00 89.38 93 GLN A C 1
ATOM 712 O O . GLN A 1 93 ? -18.793 6.398 27.305 1.00 89.38 93 GLN A O 1
ATOM 717 N N . PRO A 1 94 ? -19.635 7.999 25.966 1.00 89.69 94 PRO A N 1
ATOM 718 C CA . PRO A 1 94 ? -21.020 7.721 26.327 1.00 89.69 94 PRO A CA 1
ATOM 719 C C . PRO A 1 94 ? -21.480 6.389 25.730 1.00 89.69 94 PRO A C 1
ATOM 721 O O . PRO A 1 94 ? -21.016 5.980 24.660 1.00 89.69 94 PRO A O 1
ATOM 724 N N . GLU A 1 95 ? -22.432 5.739 26.399 1.00 84.94 95 GLU A N 1
ATOM 725 C CA . GLU A 1 95 ? -23.050 4.519 25.885 1.00 84.94 95 GLU A CA 1
ATOM 726 C C . GLU A 1 95 ? -23.805 4.824 24.582 1.00 84.94 95 GLU A C 1
ATOM 728 O O . GLU A 1 95 ? -24.649 5.729 24.547 1.00 84.94 95 GLU A O 1
ATOM 733 N N . PRO A 1 96 ? -23.492 4.117 23.482 1.00 84.69 96 PRO A N 1
ATOM 734 C CA . PRO A 1 96 ? -24.151 4.363 22.216 1.00 84.69 96 PRO A CA 1
ATOM 735 C C . PRO A 1 96 ? -25.590 3.839 22.266 1.00 84.69 96 PRO A C 1
ATOM 737 O O . PRO A 1 96 ? -25.828 2.645 22.432 1.00 84.69 96 PRO A O 1
ATOM 740 N N . VAL A 1 97 ? -26.554 4.739 22.078 1.00 87.50 97 VAL A N 1
ATOM 741 C CA . VAL A 1 97 ? -27.973 4.388 21.943 1.00 87.50 97 VAL A CA 1
ATOM 742 C C . VAL A 1 97 ? -28.241 4.065 20.477 1.00 87.50 97 VAL A C 1
ATOM 744 O O . VAL A 1 97 ? -28.553 4.947 19.676 1.00 87.50 97 VAL A O 1
ATOM 747 N N . PHE A 1 98 ? -28.047 2.804 20.105 1.00 84.44 98 PHE A N 1
ATOM 748 C CA . PHE A 1 98 ? -28.471 2.315 18.798 1.00 84.44 98 PHE A CA 1
ATOM 749 C C . PHE A 1 98 ? -29.964 1.992 18.826 1.00 84.44 98 PHE A C 1
ATOM 751 O O . PHE A 1 98 ? -30.494 1.571 19.854 1.00 84.44 98 PHE A O 1
ATOM 758 N N . ALA A 1 99 ? -30.642 2.192 17.694 1.00 84.75 99 ALA A N 1
ATOM 759 C CA . ALA A 1 99 ? -31.950 1.585 17.503 1.00 84.75 99 ALA A CA 1
ATOM 760 C C . ALA A 1 99 ? -31.788 0.066 17.639 1.00 84.75 99 ALA A C 1
ATOM 762 O O . ALA A 1 99 ? -30.806 -0.487 17.130 1.00 84.75 99 ALA A O 1
ATOM 763 N N . GLU A 1 100 ? -32.719 -0.587 18.339 1.00 80.50 100 GLU A N 1
ATOM 764 C CA . GLU A 1 100 ? -32.799 -2.044 18.318 1.00 80.50 100 GLU A CA 1
ATOM 765 C C . GLU A 1 100 ? -32.857 -2.452 16.848 1.00 80.50 100 GLU A C 1
ATOM 767 O O . GLU A 1 100 ? -33.675 -1.934 16.088 1.00 80.50 100 GLU A O 1
ATOM 772 N N . SER A 1 101 ? -31.905 -3.278 16.408 1.00 69.62 101 SER A N 1
ATOM 773 C CA . SER A 1 101 ? -31.989 -3.835 15.067 1.00 69.62 101 SER A CA 1
ATOM 774 C C . SER A 1 101 ? -33.305 -4.589 15.013 1.00 69.62 101 SER A C 1
ATOM 776 O O . SER A 1 101 ? -33.473 -5.512 15.817 1.00 69.62 101 SER A O 1
ATOM 778 N N . ASP A 1 102 ? -34.196 -4.193 14.104 1.00 63.88 102 ASP A N 1
A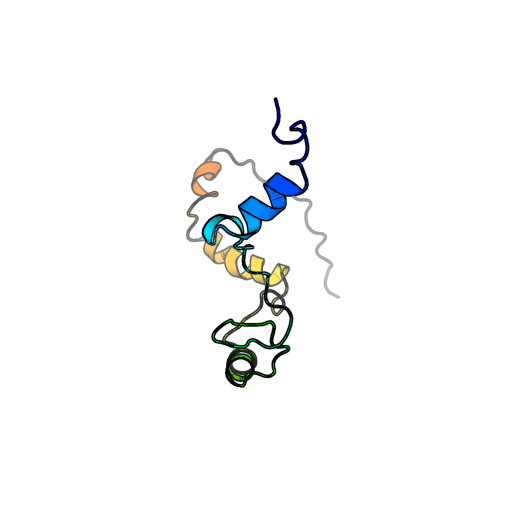TOM 779 C CA . ASP A 1 102 ? -35.332 -5.012 13.703 1.00 63.88 102 ASP A CA 1
ATOM 780 C C . ASP A 1 102 ? -34.734 -6.370 13.340 1.00 63.88 102 ASP A C 1
ATOM 782 O O . ASP A 1 102 ? -34.064 -6.544 12.321 1.00 63.88 102 ASP A O 1
ATOM 786 N N . SER A 1 103 ? -34.814 -7.297 14.288 1.00 59.16 103 SER A N 1
ATOM 787 C CA . SER A 1 103 ? -34.398 -8.661 14.065 1.00 59.16 103 SER A CA 1
ATOM 788 C C . SER A 1 103 ? -35.525 -9.204 13.228 1.00 59.16 103 SER A C 1
ATOM 790 O O . SER A 1 103 ? -36.592 -9.503 13.753 1.00 59.16 103 SER A O 1
ATOM 792 N N . ASP A 1 104 ? -35.307 -9.213 11.915 1.00 57.88 104 ASP A N 1
ATOM 793 C CA . ASP A 1 104 ? -36.119 -9.977 10.989 1.00 57.88 104 ASP A CA 1
ATOM 794 C C . ASP A 1 104 ? -36.254 -11.380 11.590 1.00 57.88 104 ASP A C 1
ATOM 796 O O . ASP A 1 104 ? -35.288 -12.150 11.661 1.00 57.88 104 ASP A O 1
ATOM 800 N N . GLU A 1 105 ? -37.447 -11.658 12.119 1.00 51.28 105 GLU A N 1
ATOM 801 C CA . GLU A 1 105 ? -37.914 -12.993 12.431 1.00 51.28 105 GLU A CA 1
ATOM 802 C C . GLU A 1 105 ? -37.642 -13.837 11.187 1.00 51.28 105 GLU A C 1
ATOM 804 O O . GLU A 1 105 ? -38.202 -13.616 10.114 1.00 51.28 105 GLU A O 1
ATOM 809 N N . VAL A 1 106 ? -36.689 -14.751 11.321 1.00 46.94 106 VAL A N 1
ATOM 810 C CA . VAL A 1 106 ? -36.366 -15.730 10.296 1.00 46.94 106 VAL A CA 1
ATOM 811 C C . VAL A 1 106 ? -37.549 -16.702 10.240 1.00 46.94 106 VAL A C 1
ATOM 813 O O . VAL A 1 106 ? -37.650 -17.586 11.092 1.00 46.94 106 VAL A O 1
ATOM 816 N N . GLU A 1 107 ? -38.463 -16.502 9.287 1.00 35.47 107 GLU A N 1
ATOM 817 C CA . GLU A 1 107 ? -39.263 -17.595 8.702 1.00 35.47 107 GLU A CA 1
ATOM 818 C C . GLU A 1 107 ? -38.401 -18.451 7.763 1.00 35.47 107 GLU A C 1
ATOM 820 O O . GLU A 1 107 ? -37.600 -17.881 6.981 1.00 35.47 107 GLU A O 1
#

Secondary structure (DSSP, 8-state):
--GGGSPPPPHHHHHHHTTSHHHH-PPPPP--SS--TT-----SS-SHHHHHHHHTT-S--TTSS-HHHHHHHTHHHHHHS--SSHHHHTTTPPPP-PPPP------

Organism: Amborella trichopoda (NCBI:txid13333)

Foldseek 3Di:
DPPVPDDDDDPVVVVVQCVDPVSVDDPDDQADDCDDDPDHYPDPQPDPVSVCCVVVCVPPDPVVDDPVVVVVVCPVVCVPDPDPDCVVCVVPDDDDDDDDPPPPPDD

Sequence (107 aa):
ALPLFRDQPSRGQRAKSLKDPIKSQSPDLPVTGPGFGGRFGSTKGSLLTLYLLKEGGLIKTWMEEDPREAILKYADVAAKDPKFIAPAYAETQPEPVFAESDSDEVE

Radius of gyration: 29.16 Å; chains: 1; bounding box: 67×57×58 Å

InterPro domains:
  IPR051858 WD repeat-containing GAD-1 [PTHR16017] (1-106)